Protein AF-A0A959FHB9-F1 (afdb_monomer_lite)

Sequence (160 aa):
ININGDRTRIFNNQVSNTVFGIWACDESGLASGNTTNSNFIGLILCKVPAAIPLPDGSIVSSENSATNWIAHHNTADGNFHVGLIVIDGANNNLLVMNEASRNADADVELAGDSERFGFLTPTSFENKVISSPGISIKDCGVDNDIVGGELVDTEVVPCY

Foldseek 3Di:
DADEDEAAEAEQEEAEDEQEGAEDFDEQYEHANYEAAHYQEGHEQFWDPQPDADPVRDTDGYPGTYENYEYAQYEFEHHAAERYEYWQQYANYEDEHYHYDNHNQFPYEQADWDCVVVRTRHGYEHYEYADEEPGEYEYPHYHYHYHHYHYDDCVVVPGD

Structure (mmCIF, N/CA/C/O backbone):
data_AF-A0A959FHB9-F1
#
_entry.id   AF-A0A959FHB9-F1
#
loop_
_atom_site.group_PDB
_atom_site.id
_atom_site.type_symbol
_atom_site.label_atom_id
_atom_site.label_alt_id
_atom_site.label_comp_id
_atom_site.label_asym_id
_atom_site.label_entity_id
_atom_site.label_seq_id
_atom_site.pdbx_PDB_ins_code
_atom_site.Cartn_x
_atom_site.Cartn_y
_atom_site.Cartn_z
_atom_site.occupancy
_atom_site.B_iso_or_equiv
_atom_site.auth_seq_id
_atom_site.auth_comp_id
_atom_site.auth_asym_id
_atom_site.auth_atom_id
_atom_site.pdbx_PDB_model_num
ATOM 1 N N . ILE A 1 1 ? 10.634 5.542 0.726 1.00 73.75 1 ILE A N 1
ATOM 2 C CA . ILE A 1 1 ? 11.627 4.468 0.467 1.00 73.75 1 ILE A CA 1
ATOM 3 C C . ILE A 1 1 ? 11.212 3.790 -0.828 1.00 73.75 1 ILE A C 1
ATOM 5 O O . ILE A 1 1 ? 10.101 3.287 -0.856 1.00 73.75 1 ILE A O 1
ATOM 9 N N . ASN A 1 2 ? 12.042 3.820 -1.875 1.00 68.56 2 ASN A N 1
ATOM 10 C CA . ASN A 1 2 ? 11.732 3.189 -3.167 1.00 68.56 2 ASN A CA 1
ATOM 11 C C . ASN A 1 2 ? 12.554 1.918 -3.321 1.00 68.56 2 ASN A C 1
ATOM 13 O O . ASN A 1 2 ? 13.759 1.943 -3.062 1.00 68.56 2 ASN A O 1
ATOM 17 N N . ILE A 1 3 ? 11.903 0.819 -3.690 1.00 74.25 3 ILE A N 1
ATOM 18 C CA . ILE A 1 3 ? 12.502 -0.511 -3.630 1.00 74.25 3 ILE A CA 1
ATOM 19 C C . ILE A 1 3 ? 12.165 -1.285 -4.892 1.00 74.25 3 ILE A C 1
ATOM 21 O O . ILE A 1 3 ? 11.002 -1.387 -5.267 1.00 74.25 3 ILE A O 1
ATOM 25 N N . ASN A 1 4 ? 13.192 -1.879 -5.489 1.00 72.50 4 ASN A N 1
ATOM 26 C CA . ASN A 1 4 ? 13.062 -2.888 -6.526 1.00 72.50 4 ASN A CA 1
ATOM 27 C C . ASN A 1 4 ? 13.928 -4.097 -6.149 1.00 72.50 4 ASN A C 1
ATOM 29 O O . ASN A 1 4 ? 15.124 -3.922 -5.901 1.00 72.50 4 ASN A O 1
ATOM 33 N N . GLY A 1 5 ? 13.333 -5.289 -6.101 1.00 71.69 5 GLY A N 1
ATOM 34 C CA . GLY A 1 5 ? 14.069 -6.537 -5.933 1.00 71.69 5 GLY A CA 1
ATOM 35 C C . GLY A 1 5 ? 13.276 -7.664 -5.270 1.00 71.69 5 GLY A C 1
ATOM 36 O O . GLY A 1 5 ? 12.557 -7.448 -4.289 1.00 71.69 5 GLY A O 1
ATOM 37 N N . ASP A 1 6 ? 13.515 -8.878 -5.762 1.00 81.56 6 ASP A N 1
ATOM 38 C CA . ASP A 1 6 ? 13.027 -10.152 -5.227 1.00 81.56 6 ASP A CA 1
ATOM 39 C C . ASP A 1 6 ? 13.421 -10.363 -3.747 1.00 81.56 6 ASP A C 1
ATOM 41 O O . ASP A 1 6 ? 14.578 -10.183 -3.348 1.00 81.56 6 ASP A O 1
ATOM 45 N N . ARG A 1 7 ? 12.446 -10.775 -2.921 1.00 88.25 7 ARG A N 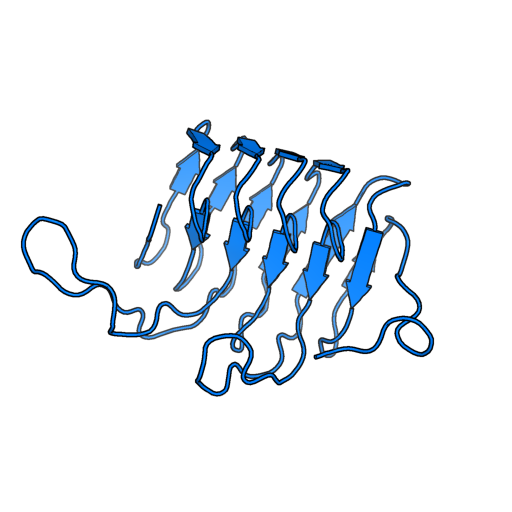1
ATOM 46 C CA . ARG A 1 7 ? 12.611 -11.110 -1.488 1.00 88.25 7 ARG A CA 1
ATOM 47 C C . ARG A 1 7 ? 13.135 -9.963 -0.620 1.00 88.25 7 ARG A C 1
ATOM 49 O O . ARG A 1 7 ? 13.803 -10.189 0.398 1.00 88.25 7 ARG A O 1
ATOM 56 N N . THR A 1 8 ? 12.796 -8.723 -0.969 1.00 90.44 8 THR A N 1
ATOM 57 C CA . THR A 1 8 ? 13.166 -7.557 -0.157 1.00 90.44 8 THR A CA 1
ATOM 58 C C . THR A 1 8 ? 12.445 -7.548 1.196 1.00 90.44 8 THR A C 1
ATOM 60 O O . THR A 1 8 ? 11.277 -7.914 1.304 1.00 90.44 8 THR A O 1
ATOM 63 N N . ARG A 1 9 ? 13.134 -7.104 2.256 1.00 92.81 9 ARG A N 1
ATOM 64 C CA . AR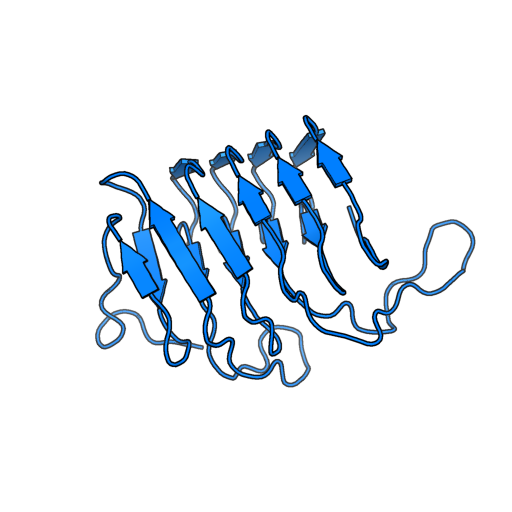G A 1 9 ? 12.564 -6.955 3.603 1.00 92.81 9 ARG A CA 1
ATOM 65 C C . ARG A 1 9 ? 12.715 -5.529 4.114 1.00 92.81 9 ARG A C 1
ATOM 67 O O . ARG A 1 9 ? 13.821 -4.999 4.145 1.00 92.81 9 ARG A O 1
ATOM 74 N N . ILE A 1 10 ? 11.610 -4.950 4.570 1.00 93.31 10 ILE A N 1
ATOM 75 C CA . ILE A 1 10 ? 11.511 -3.579 5.077 1.00 93.31 10 ILE A CA 1
ATOM 76 C C . ILE A 1 10 ? 10.888 -3.654 6.459 1.00 93.31 10 ILE A C 1
ATOM 78 O O . ILE A 1 10 ? 9.731 -4.059 6.591 1.00 93.31 10 ILE A O 1
ATOM 82 N N . PHE A 1 11 ? 11.637 -3.284 7.491 1.00 96.25 11 PHE A N 1
ATOM 83 C CA . PHE A 1 11 ? 11.162 -3.457 8.856 1.00 96.25 11 PHE A CA 1
ATOM 84 C C . PHE A 1 11 ? 11.465 -2.273 9.760 1.00 96.25 11 PHE A C 1
ATOM 86 O O . PHE A 1 11 ? 12.565 -1.727 9.717 1.00 96.25 11 PHE A O 1
ATOM 93 N N . ASN A 1 12 ? 10.495 -1.934 10.612 1.00 96.75 12 ASN A N 1
ATOM 94 C CA . ASN A 1 12 ? 10.638 -0.983 11.718 1.00 96.75 12 ASN A CA 1
ATOM 95 C C . ASN A 1 12 ? 11.156 0.406 11.304 1.00 96.75 12 ASN A C 1
ATOM 97 O O . ASN A 1 12 ? 11.942 1.023 12.024 1.00 96.75 12 ASN A O 1
ATOM 101 N N . ASN A 1 13 ? 10.724 0.900 10.140 1.00 96.88 13 ASN A N 1
ATOM 102 C CA . ASN A 1 13 ? 11.030 2.256 9.688 1.00 96.88 13 ASN A CA 1
ATOM 103 C C . ASN A 1 13 ? 9.925 3.232 10.091 1.00 96.88 13 ASN A C 1
ATOM 105 O O . ASN A 1 13 ? 8.752 2.869 10.109 1.00 96.88 13 ASN A O 1
ATOM 109 N N . GLN A 1 14 ? 10.295 4.491 10.319 1.00 97.69 14 GLN A N 1
ATOM 110 C CA . GLN A 1 14 ? 9.359 5.607 10.420 1.00 97.69 14 GLN A CA 1
ATOM 111 C C . GLN A 1 14 ? 9.562 6.537 9.222 1.00 97.69 14 GLN A C 1
ATOM 113 O O . GLN A 1 14 ? 10.657 7.067 9.032 1.00 97.69 14 GLN A O 1
ATOM 118 N N . VAL A 1 15 ? 8.522 6.731 8.409 1.00 96.94 15 VAL A N 1
ATOM 119 C CA . VAL A 1 15 ? 8.591 7.553 7.192 1.00 96.94 15 VAL A CA 1
ATOM 120 C C . VAL A 1 15 ? 7.483 8.599 7.186 1.00 96.94 15 VAL A C 1
ATOM 122 O O . VAL A 1 15 ? 6.303 8.272 7.309 1.00 96.94 15 VAL A O 1
ATOM 125 N N . SER A 1 16 ? 7.858 9.867 7.016 1.00 97.38 16 SER A N 1
ATOM 126 C CA . SER A 1 16 ? 6.912 10.982 7.028 1.00 97.38 16 SER A CA 1
ATOM 127 C C . SER A 1 16 ? 7.311 12.122 6.105 1.00 97.38 16 SER A C 1
ATOM 129 O O . SER A 1 16 ? 8.483 12.251 5.750 1.00 97.38 16 SER A O 1
ATOM 131 N N . ASN A 1 17 ? 6.340 12.982 5.777 1.00 94.94 17 ASN A N 1
ATOM 132 C CA . ASN A 1 17 ? 6.531 14.209 4.999 1.00 94.94 17 ASN A CA 1
ATOM 133 C C . ASN A 1 17 ? 7.117 13.960 3.600 1.00 94.94 17 ASN A C 1
ATOM 135 O O . ASN A 1 17 ? 7.959 14.716 3.114 1.00 94.94 17 ASN A O 1
ATOM 139 N N . THR A 1 18 ? 6.669 12.887 2.950 1.00 92.50 18 THR A N 1
ATOM 140 C CA . THR A 1 18 ? 7.052 12.540 1.576 1.00 92.50 18 THR A CA 1
ATOM 141 C C . THR A 1 18 ? 5.825 12.369 0.686 1.00 92.50 18 THR A C 1
ATOM 143 O O . THR A 1 18 ? 4.699 12.272 1.169 1.00 92.50 18 THR A O 1
ATOM 146 N N . VAL A 1 19 ? 6.024 12.315 -0.633 1.00 90.75 19 VAL A N 1
ATOM 147 C CA . VAL A 1 19 ? 4.932 11.952 -1.549 1.00 90.75 19 VAL A CA 1
ATOM 148 C C . VAL A 1 19 ? 4.548 10.481 -1.335 1.00 90.75 19 VAL A C 1
ATOM 150 O O . VAL A 1 19 ? 3.392 10.175 -1.069 1.00 90.75 19 VAL A O 1
ATOM 153 N N . PHE A 1 20 ? 5.523 9.573 -1.344 1.00 91.56 20 PHE A N 1
ATOM 154 C CA . PHE A 1 20 ? 5.295 8.142 -1.135 1.00 91.56 20 PHE A CA 1
ATOM 155 C C . PHE A 1 20 ? 6.160 7.648 0.026 1.00 91.56 20 PHE A C 1
ATOM 157 O O . PHE A 1 20 ? 7.393 7.673 -0.066 1.00 91.56 20 PHE A O 1
ATOM 164 N N . GLY A 1 21 ? 5.527 7.194 1.112 1.00 93.88 21 GLY A N 1
ATOM 165 C CA . GLY A 1 21 ? 6.233 6.742 2.310 1.00 93.88 21 GLY A CA 1
ATOM 166 C C . GLY A 1 21 ? 7.086 5.502 2.034 1.00 93.88 21 GLY A C 1
ATOM 167 O O . GLY A 1 21 ? 8.319 5.553 2.069 1.00 93.88 21 GLY A O 1
ATOM 168 N N . ILE A 1 22 ? 6.456 4.378 1.706 1.00 94.75 22 ILE A N 1
ATOM 169 C CA . ILE A 1 22 ? 7.134 3.134 1.319 1.00 94.75 22 ILE A CA 1
ATOM 170 C C . ILE A 1 22 ? 6.566 2.663 -0.009 1.00 94.75 22 ILE A C 1
ATOM 172 O O . ILE A 1 22 ? 5.393 2.331 -0.070 1.00 94.75 22 ILE A O 1
ATOM 176 N N . TRP A 1 23 ? 7.403 2.596 -1.040 1.00 92.44 23 TRP A N 1
ATOM 177 C CA . TRP A 1 23 ? 7.055 2.071 -2.352 1.00 92.44 23 TRP A CA 1
ATOM 178 C C . TRP A 1 23 ? 7.754 0.737 -2.579 1.00 92.44 23 TRP A C 1
ATOM 180 O O . TRP A 1 23 ? 8.959 0.681 -2.842 1.00 92.44 23 TRP A O 1
ATOM 190 N N . ALA A 1 24 ? 6.977 -0.331 -2.426 1.00 92.44 24 ALA A N 1
ATOM 191 C CA . ALA A 1 24 ? 7.392 -1.710 -2.609 1.00 92.44 24 ALA A CA 1
ATOM 192 C C . ALA A 1 24 ? 6.898 -2.239 -3.961 1.00 92.44 24 ALA A C 1
ATOM 194 O O . ALA A 1 24 ? 5.763 -1.986 -4.366 1.00 92.44 24 ALA A O 1
ATOM 195 N N . CYS A 1 25 ? 7.782 -2.959 -4.647 1.00 90.69 25 CYS A N 1
ATOM 196 C CA . CYS A 1 25 ? 7.584 -3.461 -6.005 1.00 90.69 25 CYS A CA 1
ATOM 197 C C . CYS A 1 25 ? 8.208 -4.840 -6.143 1.00 90.69 25 CYS A C 1
ATOM 199 O O . CYS A 1 25 ? 8.873 -5.311 -5.218 1.00 90.69 25 CYS A O 1
ATOM 201 N N . ASP A 1 26 ? 8.072 -5.427 -7.331 1.00 89.81 26 ASP A N 1
ATOM 202 C CA . ASP A 1 26 ? 8.631 -6.740 -7.646 1.00 89.81 26 ASP A CA 1
ATOM 203 C C . ASP A 1 26 ? 8.061 -7.829 -6.719 1.00 89.81 26 ASP A C 1
ATOM 205 O O . ASP A 1 26 ? 6.978 -7.659 -6.153 1.00 89.81 26 ASP A O 1
ATOM 209 N N . GLU A 1 27 ? 8.728 -8.967 -6.569 1.00 92.56 27 GLU A N 1
ATOM 210 C CA . GLU A 1 27 ? 8.103 -10.152 -5.981 1.00 92.56 27 GLU A CA 1
ATOM 211 C C . GLU A 1 27 ? 8.578 -10.558 -4.574 1.00 92.56 27 GLU A C 1
ATOM 213 O O . GLU A 1 27 ? 9.715 -10.334 -4.151 1.00 92.56 27 GLU A O 1
ATOM 218 N N . SER A 1 28 ? 7.679 -11.234 -3.850 1.00 93.81 28 SER A N 1
ATOM 219 C CA . SER A 1 28 ? 7.968 -12.021 -2.639 1.00 93.81 28 SER A CA 1
ATOM 220 C C . SER A 1 28 ? 8.581 -11.238 -1.468 1.00 93.81 28 SER A C 1
ATOM 222 O O . SER A 1 28 ? 9.327 -11.795 -0.653 1.00 93.81 28 SER A O 1
ATOM 224 N N . GLY A 1 29 ? 8.293 -9.939 -1.374 1.00 95.25 29 GLY A N 1
ATOM 225 C CA . GLY A 1 29 ? 8.813 -9.077 -0.318 1.00 95.25 29 GLY A CA 1
ATOM 226 C C . GLY A 1 29 ? 8.004 -9.096 0.984 1.00 95.25 29 GLY A C 1
ATOM 227 O O . GLY A 1 29 ? 6.881 -9.594 1.066 1.00 95.25 29 GLY A O 1
ATOM 228 N N . LEU A 1 30 ? 8.588 -8.516 2.032 1.00 97.31 30 LEU A N 1
ATOM 229 C CA . LEU A 1 30 ? 7.963 -8.332 3.343 1.00 97.31 30 LEU A CA 1
ATOM 230 C C . LEU A 1 30 ? 8.129 -6.883 3.807 1.00 97.31 30 LEU A C 1
ATOM 232 O O . LEU A 1 30 ? 9.251 -6.427 4.035 1.00 97.31 30 LEU A O 1
ATOM 236 N N . ALA A 1 31 ? 7.015 -6.192 4.030 1.00 97.62 31 ALA A N 1
ATOM 237 C CA . ALA A 1 31 ? 6.966 -4.903 4.709 1.00 97.62 31 ALA A CA 1
ATOM 238 C C . ALA A 1 31 ? 6.311 -5.087 6.082 1.00 97.62 31 ALA A C 1
ATOM 240 O O . ALA A 1 31 ? 5.124 -5.399 6.168 1.00 97.62 31 ALA A O 1
ATOM 241 N N . SER A 1 32 ? 7.082 -4.929 7.160 1.00 98.31 32 SER A N 1
ATOM 242 C CA . SER A 1 32 ? 6.617 -5.251 8.509 1.00 98.31 32 SER A CA 1
ATOM 243 C C . SER A 1 32 ? 6.962 -4.216 9.570 1.00 98.31 32 SER A C 1
ATOM 245 O O . SER A 1 32 ? 8.117 -3.827 9.695 1.00 98.31 32 SER A O 1
ATOM 247 N N . GLY A 1 33 ? 6.011 -3.852 10.432 1.00 97.94 33 GLY A N 1
ATOM 248 C CA . GLY A 1 33 ? 6.311 -3.000 11.591 1.00 97.94 33 GLY A CA 1
ATOM 249 C C . GLY A 1 33 ? 6.689 -1.561 11.233 1.00 97.94 33 GLY A C 1
ATOM 250 O O . GLY A 1 33 ? 7.302 -0.877 12.045 1.00 97.94 33 GLY A O 1
ATOM 251 N N . ASN A 1 34 ? 6.410 -1.104 10.009 1.00 98.44 34 ASN A N 1
ATOM 252 C CA . ASN A 1 34 ? 6.745 0.255 9.595 1.00 98.44 34 ASN A CA 1
ATOM 253 C C . ASN A 1 34 ? 5.624 1.226 9.969 1.00 98.44 34 ASN A C 1
ATOM 255 O O . ASN A 1 34 ? 4.447 0.883 9.900 1.00 98.44 34 ASN A O 1
ATOM 259 N N . THR A 1 35 ? 5.988 2.461 10.296 1.00 98.56 35 THR A N 1
ATOM 260 C CA . THR A 1 35 ? 5.055 3.566 10.514 1.00 98.56 35 THR A CA 1
ATOM 261 C C . THR A 1 35 ? 5.179 4.577 9.380 1.00 98.56 35 THR A C 1
ATOM 263 O O . THR A 1 35 ? 6.262 5.112 9.135 1.00 98.56 35 THR A O 1
ATOM 266 N N . THR A 1 36 ? 4.070 4.872 8.707 1.00 98.25 36 THR A N 1
ATOM 267 C CA . THR A 1 36 ? 3.987 5.890 7.654 1.00 98.25 36 THR A CA 1
ATOM 268 C C . THR A 1 36 ? 2.952 6.943 8.027 1.00 98.25 36 THR A C 1
ATOM 270 O O . THR A 1 36 ? 1.770 6.618 8.157 1.00 98.25 36 THR A O 1
ATOM 273 N N . ASN A 1 37 ? 3.368 8.199 8.187 1.00 98.12 37 ASN A N 1
ATOM 274 C CA . ASN A 1 37 ? 2.462 9.278 8.575 1.00 98.12 37 ASN A CA 1
ATOM 275 C C . ASN A 1 37 ? 2.725 10.585 7.829 1.00 98.12 37 ASN A C 1
ATOM 277 O O . ASN A 1 37 ? 3.870 10.900 7.518 1.00 98.12 37 ASN A O 1
ATOM 281 N N . SER A 1 38 ? 1.680 11.379 7.589 1.00 97.75 38 SER A N 1
ATOM 282 C CA . SER A 1 38 ? 1.805 12.682 6.911 1.00 97.75 38 SER A CA 1
ATOM 283 C C . SER A 1 38 ? 2.532 12.601 5.559 1.00 97.75 38 SER A C 1
ATOM 285 O O . SER A 1 38 ? 3.254 13.521 5.174 1.00 97.75 38 SER A O 1
ATOM 287 N N . ASN A 1 39 ? 2.392 11.477 4.852 1.00 97.38 39 ASN A N 1
ATOM 288 C CA . ASN A 1 39 ? 2.792 11.343 3.452 1.00 97.38 39 ASN A CA 1
ATOM 289 C C . ASN A 1 39 ? 1.584 11.618 2.553 1.00 97.38 39 ASN A C 1
ATOM 291 O O . ASN A 1 39 ? 0.463 11.682 3.053 1.00 97.38 39 ASN A O 1
ATOM 295 N N . PHE A 1 40 ? 1.768 11.758 1.238 1.00 95.56 40 PHE A N 1
ATOM 296 C CA . PHE A 1 40 ? 0.610 11.715 0.340 1.00 95.56 40 PHE A CA 1
ATOM 297 C C . PHE A 1 40 ? 0.005 10.304 0.352 1.00 95.56 40 PHE A C 1
ATOM 299 O O . PHE A 1 40 ? -1.136 10.150 0.771 1.00 95.56 40 PHE A O 1
ATOM 306 N N . ILE A 1 41 ? 0.804 9.274 0.059 1.00 96.75 41 ILE A N 1
ATOM 307 C CA . ILE A 1 41 ? 0.444 7.858 0.252 1.00 96.75 41 ILE A CA 1
ATOM 308 C C . ILE A 1 41 ? 1.403 7.218 1.262 1.00 96.75 41 ILE A C 1
ATOM 310 O O . ILE A 1 41 ? 2.618 7.432 1.187 1.00 96.75 41 ILE A O 1
ATOM 314 N N . GLY A 1 42 ? 0.869 6.436 2.204 1.00 97.69 42 GLY A N 1
ATOM 315 C CA . GLY A 1 42 ? 1.653 5.786 3.258 1.00 97.69 42 GLY A CA 1
ATOM 316 C C . GLY A 1 42 ? 2.534 4.646 2.737 1.00 97.69 42 GLY A C 1
ATOM 317 O O . GLY A 1 42 ? 3.747 4.812 2.583 1.00 97.69 42 GLY A O 1
ATOM 318 N N . LEU A 1 43 ? 1.930 3.493 2.453 1.00 97.88 43 LEU A N 1
ATOM 319 C CA . LEU A 1 43 ? 2.580 2.316 1.871 1.00 97.88 43 LEU A CA 1
ATOM 320 C C . LEU A 1 43 ? 1.914 1.965 0.541 1.00 97.88 43 LEU A C 1
ATOM 322 O O . LEU A 1 43 ? 0.697 1.847 0.467 1.00 97.88 43 LEU A O 1
ATOM 326 N N . ILE A 1 44 ? 2.712 1.771 -0.502 1.00 96.12 44 ILE A N 1
ATOM 327 C CA . ILE A 1 44 ? 2.254 1.425 -1.842 1.00 96.12 44 ILE A CA 1
ATOM 328 C C . ILE A 1 44 ? 2.905 0.122 -2.318 1.00 96.12 44 ILE A C 1
ATOM 330 O O . ILE A 1 44 ? 4.130 -0.002 -2.330 1.00 96.12 44 ILE A O 1
ATOM 334 N N . LEU A 1 45 ? 2.059 -0.837 -2.704 1.00 96.31 45 LEU A N 1
ATOM 335 C CA . LEU A 1 45 ? 2.402 -2.049 -3.446 1.00 96.31 45 LEU A CA 1
ATOM 336 C C . LEU A 1 45 ? 2.064 -1.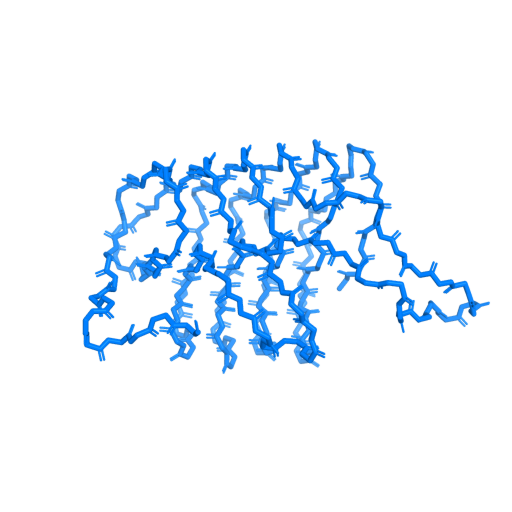800 -4.921 1.00 96.31 45 LEU A C 1
ATOM 338 O O . LEU A 1 45 ? 0.893 -1.712 -5.284 1.00 96.31 45 LEU A O 1
ATOM 342 N N . CYS A 1 46 ? 3.083 -1.603 -5.755 1.00 92.19 46 CYS A N 1
ATOM 343 C CA . CYS A 1 46 ? 2.928 -1.097 -7.122 1.00 92.19 46 CYS A CA 1
ATOM 344 C C . CYS A 1 46 ? 4.151 -1.466 -7.974 1.00 92.19 46 CYS A C 1
ATOM 346 O O . CYS A 1 46 ? 5.128 -2.010 -7.463 1.00 92.19 46 CYS A O 1
ATOM 348 N N . LYS A 1 47 ? 4.133 -1.169 -9.272 1.00 87.75 47 LYS A N 1
ATOM 349 C CA . LYS A 1 47 ? 5.342 -1.139 -10.098 1.00 87.75 47 LYS A CA 1
ATOM 350 C C . LYS A 1 47 ? 6.006 0.236 -9.960 1.00 87.75 47 LYS A C 1
ATOM 352 O O . LYS A 1 47 ? 5.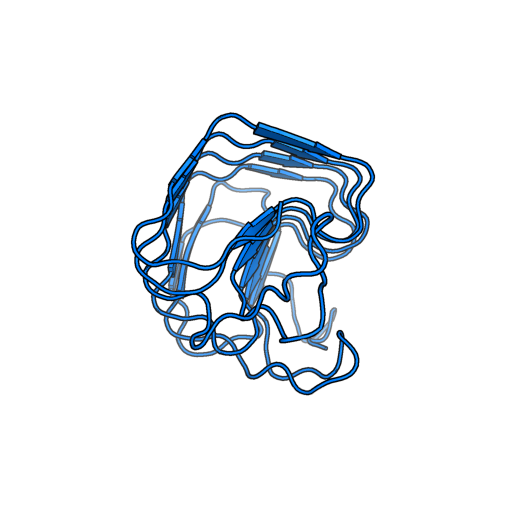336 1.260 -10.042 1.00 87.75 47 LYS A O 1
ATOM 357 N N . VAL A 1 48 ? 7.323 0.309 -9.750 1.00 72.88 48 VAL A N 1
ATOM 358 C CA . VAL A 1 48 ? 8.018 1.610 -9.846 1.00 72.88 48 VAL A CA 1
ATOM 359 C C . VAL A 1 48 ? 8.241 1.917 -11.327 1.00 72.88 48 VAL A C 1
ATOM 361 O O . VAL A 1 48 ? 8.967 1.165 -11.992 1.00 72.88 48 VAL A O 1
ATOM 364 N N . PRO A 1 49 ? 7.673 3.014 -11.865 1.00 66.56 49 PRO A N 1
ATOM 365 C CA . PRO A 1 49 ? 7.981 3.444 -13.220 1.00 66.56 49 PRO A CA 1
ATOM 366 C C . PRO A 1 49 ? 9.465 3.818 -13.322 1.00 66.56 49 PRO A C 1
ATOM 368 O O . PRO A 1 49 ? 10.051 4.339 -12.372 1.00 66.56 49 PRO A O 1
ATOM 371 N N . ALA A 1 50 ? 10.068 3.596 -14.493 1.00 62.12 50 ALA A N 1
ATOM 372 C CA . ALA A 1 50 ? 11.463 3.937 -14.795 1.00 62.12 50 ALA A CA 1
ATOM 373 C C . ALA A 1 50 ? 11.685 5.457 -14.912 1.00 62.12 50 ALA A C 1
ATOM 375 O O . ALA A 1 50 ? 12.025 5.976 -15.972 1.00 62.12 50 ALA A O 1
ATOM 376 N N . ALA A 1 51 ? 11.437 6.186 -13.829 1.00 61.31 51 ALA A N 1
ATOM 377 C CA . ALA A 1 51 ? 11.415 7.644 -13.815 1.00 61.31 51 ALA A CA 1
ATOM 378 C C . ALA A 1 51 ? 12.065 8.252 -12.567 1.00 61.31 51 ALA A C 1
ATOM 380 O O . ALA A 1 51 ? 12.265 9.464 -12.530 1.00 61.31 51 ALA A O 1
ATOM 381 N N . ILE A 1 52 ? 12.397 7.447 -11.551 1.00 64.19 52 ILE A N 1
ATOM 382 C CA . ILE A 1 52 ? 12.909 7.966 -10.280 1.00 64.19 52 ILE A CA 1
ATOM 383 C C . ILE A 1 52 ? 14.427 7.746 -10.203 1.00 64.19 52 ILE A C 1
ATOM 385 O O . ILE A 1 52 ? 14.863 6.617 -9.954 1.00 64.19 52 ILE A O 1
ATOM 389 N N . PRO A 1 53 ? 15.247 8.797 -10.407 1.00 67.31 53 PRO A N 1
ATOM 390 C CA . PRO A 1 53 ? 16.680 8.705 -10.187 1.00 67.31 53 PRO A CA 1
ATOM 391 C C . PRO A 1 53 ? 16.989 8.609 -8.686 1.00 67.31 53 PRO A C 1
ATOM 393 O O . PRO A 1 53 ? 16.437 9.346 -7.865 1.00 67.31 53 PRO A O 1
ATOM 396 N N . LEU A 1 54 ? 17.897 7.709 -8.329 1.00 70.06 54 LEU A N 1
ATOM 397 C CA . LEU A 1 54 ? 18.555 7.658 -7.032 1.00 70.06 54 LEU A CA 1
ATOM 398 C C . LEU A 1 54 ? 19.571 8.804 -6.897 1.00 70.06 54 LEU A C 1
ATOM 400 O O . LEU A 1 54 ? 19.974 9.402 -7.897 1.00 70.06 54 LEU A O 1
ATOM 404 N N . PRO A 1 55 ? 20.036 9.107 -5.668 1.00 69.50 55 PRO A N 1
ATOM 405 C CA . PRO A 1 55 ? 21.043 10.145 -5.440 1.00 69.50 55 PRO A CA 1
ATOM 406 C C . PRO A 1 55 ? 22.356 9.955 -6.217 1.00 69.50 55 PRO A C 1
ATOM 408 O O . PRO A 1 55 ? 23.068 10.928 -6.449 1.00 69.50 55 PRO A O 1
ATOM 411 N N . ASP A 1 56 ? 22.683 8.724 -6.616 1.00 78.12 56 ASP A N 1
ATOM 412 C CA . ASP A 1 56 ? 23.859 8.396 -7.431 1.00 78.12 56 ASP A CA 1
ATOM 413 C C . ASP A 1 56 ? 23.614 8.519 -8.949 1.00 78.12 56 ASP A C 1
ATOM 415 O O . ASP A 1 56 ? 24.518 8.273 -9.747 1.00 78.12 56 ASP A O 1
ATOM 419 N N . GLY A 1 57 ? 22.405 8.919 -9.354 1.00 74.00 57 GLY A N 1
ATOM 420 C CA . GLY A 1 57 ? 21.990 9.064 -10.747 1.00 74.00 57 GLY A CA 1
ATOM 421 C C . GLY A 1 57 ? 21.517 7.770 -11.411 1.00 74.00 57 GLY A C 1
ATOM 422 O O . GLY A 1 57 ? 21.099 7.818 -12.568 1.00 74.00 57 GLY A O 1
ATOM 423 N N . SER A 1 58 ? 21.549 6.626 -10.719 1.00 77.88 58 SER A N 1
ATOM 424 C CA . SER A 1 58 ? 20.945 5.393 -11.230 1.00 77.88 58 SER A CA 1
ATOM 425 C C . SER A 1 58 ? 19.417 5.498 -11.230 1.00 77.88 58 SER A C 1
ATOM 427 O O . SER A 1 58 ? 18.834 6.182 -10.396 1.00 77.88 58 SER A O 1
ATOM 429 N N . ILE A 1 59 ? 18.743 4.859 -12.184 1.00 71.12 59 ILE A N 1
ATOM 430 C CA . ILE A 1 59 ? 17.276 4.881 -12.271 1.00 71.12 59 ILE A CA 1
ATOM 431 C C . ILE A 1 59 ? 16.739 3.632 -11.578 1.00 71.12 59 ILE A C 1
ATOM 433 O O . ILE A 1 59 ? 17.133 2.522 -11.934 1.00 71.12 59 ILE A O 1
ATOM 437 N N . VAL A 1 60 ? 15.819 3.802 -10.624 1.00 67.94 60 VAL A N 1
ATOM 438 C CA . VAL A 1 60 ? 15.020 2.673 -10.128 1.00 67.94 60 VAL A CA 1
ATOM 439 C C . VAL A 1 60 ? 13.835 2.477 -11.055 1.00 67.94 60 VAL A C 1
ATOM 441 O O . VAL A 1 60 ? 13.075 3.404 -11.327 1.00 67.94 60 VAL A O 1
ATOM 444 N N . SER A 1 61 ? 13.674 1.246 -11.508 1.00 72.81 61 SER A N 1
ATOM 445 C CA . SER A 1 61 ? 12.488 0.731 -12.182 1.00 72.81 61 SER A CA 1
ATOM 446 C C . SER A 1 61 ? 12.283 -0.690 -11.703 1.00 72.81 61 SER A C 1
ATOM 448 O O . SER A 1 61 ? 13.287 -1.367 -11.493 1.00 72.81 61 SER A O 1
ATOM 450 N N . SER A 1 62 ? 11.050 -1.169 -11.595 1.00 72.38 62 SER A N 1
ATOM 451 C CA . SER A 1 62 ? 10.798 -2.605 -11.447 1.00 72.38 62 SER A CA 1
ATOM 452 C C . SER A 1 62 ? 10.309 -3.204 -12.763 1.00 72.38 62 SER A C 1
ATOM 454 O O . SER A 1 62 ? 9.579 -2.563 -13.524 1.00 72.38 62 SER A O 1
ATOM 456 N N . GLU A 1 63 ? 10.725 -4.438 -13.054 1.00 70.94 63 GLU A N 1
ATOM 457 C CA . GLU A 1 63 ? 10.181 -5.191 -14.193 1.00 70.94 63 GLU A CA 1
ATOM 458 C C . GLU A 1 63 ? 8.707 -5.529 -13.936 1.00 70.94 63 GLU A C 1
ATOM 460 O O . GLU A 1 63 ? 7.855 -5.337 -14.812 1.00 70.94 63 GLU A O 1
ATOM 465 N N . ASN A 1 64 ? 8.409 -5.906 -12.688 1.00 81.44 64 ASN A N 1
ATOM 466 C CA . ASN A 1 64 ? 7.112 -6.395 -12.245 1.00 81.44 64 ASN A CA 1
ATOM 467 C C . ASN A 1 64 ? 6.443 -5.461 -11.229 1.00 81.44 64 ASN A C 1
ATOM 469 O O . ASN A 1 64 ? 7.097 -4.709 -10.492 1.00 81.44 64 ASN A O 1
ATOM 473 N N . SER A 1 65 ? 5.119 -5.542 -11.181 1.00 90.06 65 SER A N 1
ATOM 474 C CA . SER A 1 65 ? 4.300 -4.991 -10.103 1.00 90.06 65 SER A CA 1
ATOM 475 C C . SER A 1 65 ? 4.491 -5.796 -8.821 1.00 90.06 65 SER A C 1
ATOM 477 O O . SER A 1 65 ? 4.899 -6.959 -8.867 1.00 90.06 65 SER A O 1
ATOM 479 N N . ALA A 1 66 ? 4.177 -5.191 -7.676 1.00 94.75 66 ALA A N 1
ATOM 480 C CA . ALA A 1 66 ? 4.234 -5.878 -6.392 1.00 94.75 66 ALA A CA 1
ATOM 481 C C . ALA A 1 66 ? 3.384 -7.161 -6.404 1.00 94.75 66 ALA A C 1
ATOM 483 O O . ALA A 1 66 ? 2.158 -7.100 -6.519 1.00 94.75 66 ALA A O 1
ATOM 484 N N . THR A 1 67 ? 4.049 -8.310 -6.298 1.00 96.25 67 THR A N 1
ATOM 485 C CA . THR A 1 67 ? 3.403 -9.628 -6.329 1.00 96.25 67 THR A CA 1
ATOM 486 C C . THR A 1 67 ? 3.877 -10.486 -5.163 1.00 96.25 67 THR A C 1
ATOM 488 O O . THR A 1 67 ? 5.063 -10.477 -4.832 1.00 96.25 67 THR A O 1
ATOM 491 N N . ASN A 1 68 ? 2.985 -11.250 -4.529 1.00 97.19 68 ASN A N 1
ATOM 492 C CA . ASN A 1 68 ? 3.319 -12.102 -3.375 1.00 97.19 68 ASN A CA 1
ATOM 493 C C . ASN A 1 68 ? 3.949 -11.341 -2.189 1.00 97.19 68 ASN A C 1
ATOM 495 O O . ASN A 1 68 ? 4.703 -11.922 -1.403 1.00 97.19 68 ASN A O 1
ATOM 499 N N . TRP A 1 69 ? 3.675 -10.041 -2.047 1.00 97.94 69 TRP A N 1
ATOM 500 C CA . TRP A 1 69 ? 4.136 -9.275 -0.894 1.00 97.94 69 TRP A CA 1
ATOM 501 C C . TRP A 1 69 ? 3.298 -9.566 0.340 1.00 97.94 69 TRP A C 1
ATOM 503 O O . TRP A 1 69 ? 2.080 -9.726 0.276 1.00 97.94 69 TRP A O 1
ATOM 513 N N . ILE A 1 70 ? 3.957 -9.536 1.494 1.00 98.44 70 ILE A N 1
ATOM 514 C CA . ILE A 1 70 ? 3.293 -9.516 2.793 1.00 98.44 70 ILE A CA 1
ATOM 515 C C . ILE A 1 70 ? 3.495 -8.130 3.408 1.00 98.44 70 ILE A C 1
ATOM 517 O O . ILE A 1 70 ? 4.618 -7.745 3.737 1.00 98.44 70 ILE A O 1
ATOM 521 N N . ALA A 1 71 ? 2.407 -7.386 3.590 1.00 98.31 71 ALA A N 1
ATOM 522 C CA . ALA A 1 71 ? 2.373 -6.163 4.383 1.00 98.31 71 ALA A CA 1
ATOM 523 C C . ALA A 1 71 ? 1.702 -6.474 5.726 1.00 98.31 71 ALA A C 1
ATOM 525 O O . ALA A 1 71 ? 0.506 -6.765 5.781 1.00 98.31 71 ALA A O 1
ATOM 526 N N . HIS A 1 72 ? 2.479 -6.450 6.806 1.00 97.81 72 HIS A N 1
ATOM 527 C CA . HIS A 1 72 ? 2.077 -7.003 8.098 1.00 97.81 72 HIS A CA 1
ATOM 528 C C . HIS A 1 72 ? 2.437 -6.084 9.275 1.00 97.81 72 HIS A C 1
ATOM 530 O O . HIS A 1 72 ? 3.581 -5.650 9.383 1.00 97.81 72 HIS A O 1
ATOM 536 N N . HIS A 1 73 ? 1.502 -5.818 10.194 1.00 98.06 73 HIS A N 1
ATOM 537 C CA . HIS A 1 73 ? 1.740 -4.951 11.366 1.00 98.06 73 HIS A CA 1
ATOM 538 C C . HIS A 1 73 ? 2.354 -3.581 11.026 1.00 98.06 73 HIS A C 1
ATOM 540 O O . HIS A 1 73 ? 3.169 -3.060 11.783 1.00 98.06 73 HIS A O 1
ATOM 546 N N . ASN A 1 74 ? 2.022 -2.997 9.875 1.00 98.62 74 ASN A N 1
ATOM 547 C CA . ASN A 1 74 ? 2.384 -1.610 9.589 1.00 98.62 74 ASN A CA 1
ATOM 548 C C . ASN A 1 74 ? 1.310 -0.669 10.141 1.00 98.62 74 ASN A C 1
ATOM 550 O O . ASN A 1 74 ? 0.141 -1.042 10.226 1.00 98.62 74 ASN A O 1
ATOM 554 N N . THR A 1 75 ? 1.707 0.558 10.462 1.00 98.56 75 THR A N 1
ATOM 555 C CA . THR A 1 75 ? 0.809 1.633 10.893 1.00 98.56 75 THR A CA 1
ATOM 556 C C . THR A 1 75 ? 0.815 2.748 9.852 1.00 98.56 75 THR A C 1
ATOM 558 O O . THR A 1 75 ? 1.859 3.365 9.630 1.00 98.56 75 THR A O 1
ATOM 561 N N . ALA A 1 76 ? -0.330 3.045 9.237 1.00 98.38 76 ALA A N 1
ATOM 562 C CA . ALA A 1 76 ? -0.486 4.158 8.301 1.00 98.38 76 ALA A CA 1
ATOM 563 C C . ALA A 1 76 ? -1.478 5.201 8.833 1.00 98.38 76 ALA A C 1
ATOM 565 O O . ALA A 1 76 ? -2.687 4.984 8.833 1.00 98.38 76 ALA A O 1
ATOM 566 N N . ASP A 1 77 ? -0.975 6.348 9.287 1.00 98.12 77 ASP A N 1
ATOM 567 C CA . ASP A 1 77 ? -1.781 7.318 10.029 1.00 98.12 77 ASP A CA 1
ATOM 568 C C . ASP A 1 77 ? -1.660 8.741 9.481 1.00 98.12 77 ASP A C 1
ATOM 570 O O . ASP A 1 77 ? -0.559 9.270 9.324 1.00 98.12 77 ASP A O 1
ATOM 574 N N . GLY A 1 78 ? -2.793 9.394 9.221 1.00 97.69 78 GLY A N 1
ATOM 575 C CA . GLY A 1 78 ? -2.791 10.810 8.850 1.00 97.69 78 GLY A CA 1
ATOM 576 C C . GLY A 1 78 ? -2.083 11.110 7.525 1.00 97.69 78 GLY A C 1
ATOM 577 O O . GLY A 1 78 ? -1.413 12.141 7.426 1.00 97.69 78 GLY A O 1
ATOM 578 N N . ASN A 1 79 ? -2.152 10.209 6.538 1.00 98.31 79 ASN A N 1
ATOM 579 C CA . ASN A 1 79 ? -1.659 10.479 5.185 1.00 98.31 79 ASN A CA 1
ATOM 580 C C . ASN A 1 79 ? -2.708 11.271 4.383 1.00 98.31 79 ASN A C 1
ATOM 582 O O . ASN A 1 79 ? -3.913 11.137 4.596 1.00 98.31 79 ASN A O 1
ATOM 586 N N . PHE A 1 80 ? -2.253 12.119 3.462 1.00 97.38 80 PHE A N 1
ATOM 587 C CA . PHE A 1 80 ? -3.093 13.075 2.731 1.00 97.38 80 PHE A CA 1
ATOM 588 C C . PHE A 1 80 ? -3.921 12.451 1.598 1.00 97.38 80 PHE A C 1
ATOM 590 O O . PHE A 1 80 ? -4.645 13.170 0.912 1.00 97.38 80 PHE A O 1
ATOM 597 N N . HIS A 1 81 ? -3.813 11.138 1.394 1.00 95.44 81 HIS A N 1
ATOM 598 C CA . HIS A 1 81 ? -4.608 10.359 0.450 1.00 95.44 81 HIS A CA 1
ATOM 599 C C . HIS A 1 81 ? -4.956 8.997 1.069 1.00 95.44 81 HIS A C 1
ATOM 601 O O . HIS A 1 81 ? -5.837 8.943 1.925 1.00 95.44 81 HIS A O 1
ATOM 607 N N . VAL A 1 82 ? -4.245 7.927 0.712 1.00 97.25 82 VAL A N 1
ATOM 608 C CA . VAL A 1 82 ? -4.493 6.566 1.210 1.00 97.25 82 VAL A CA 1
ATOM 609 C C . VAL A 1 82 ? -3.385 6.092 2.150 1.00 97.25 82 VAL A C 1
ATOM 611 O O . VAL A 1 82 ? -2.202 6.400 1.966 1.00 97.25 82 VAL A O 1
ATOM 614 N N . GLY A 1 83 ? -3.774 5.328 3.175 1.00 98.31 83 GLY A N 1
ATOM 615 C CA . GLY A 1 83 ? -2.845 4.703 4.115 1.00 98.31 83 GLY A CA 1
ATOM 616 C C . GLY A 1 83 ? -2.004 3.606 3.458 1.00 98.31 83 GLY A C 1
ATOM 617 O O . GLY A 1 83 ? -0.782 3.732 3.368 1.00 98.31 83 GLY A O 1
ATOM 618 N N . LEU A 1 84 ? -2.655 2.543 2.984 1.00 98.56 84 LEU A N 1
ATOM 619 C CA . LEU A 1 84 ? -2.046 1.437 2.244 1.00 98.56 84 LEU A CA 1
ATOM 620 C C . LEU A 1 84 ? -2.747 1.261 0.895 1.00 98.56 84 LEU A C 1
ATOM 622 O O . LEU A 1 84 ? -3.962 1.112 0.860 1.00 98.56 84 LEU A O 1
ATOM 626 N N . ILE A 1 85 ? -2.006 1.227 -0.209 1.00 97.94 85 ILE A N 1
ATOM 627 C CA . ILE A 1 85 ? -2.581 1.042 -1.548 1.00 97.94 85 ILE A CA 1
ATOM 628 C C . ILE A 1 85 ? -1.931 -0.127 -2.287 1.00 97.94 85 ILE A C 1
ATOM 630 O O . ILE A 1 85 ? -0.708 -0.288 -2.268 1.00 97.94 85 ILE A O 1
ATOM 634 N N . VAL A 1 86 ? -2.758 -0.922 -2.962 1.00 98.25 86 VAL A N 1
ATOM 635 C CA . VAL A 1 86 ? -2.351 -1.962 -3.913 1.00 98.25 86 VAL A CA 1
ATOM 636 C C . VAL A 1 86 ? -2.830 -1.541 -5.296 1.00 98.25 86 VAL A C 1
ATOM 638 O O . VAL A 1 86 ? -4.019 -1.308 -5.482 1.00 98.25 86 VAL A O 1
ATOM 641 N N . ILE A 1 87 ? -1.919 -1.365 -6.251 1.00 96.62 87 ILE A N 1
ATOM 642 C CA . ILE A 1 87 ? -2.218 -0.722 -7.541 1.00 96.62 87 ILE A CA 1
ATOM 643 C C . ILE A 1 87 ? -1.265 -1.200 -8.641 1.00 96.62 87 ILE A C 1
ATOM 645 O O . ILE A 1 87 ? -0.270 -1.871 -8.373 1.00 96.62 87 ILE A O 1
ATOM 649 N N . ASP A 1 88 ? -1.559 -0.822 -9.885 1.00 95.06 88 ASP A N 1
ATOM 650 C CA . ASP A 1 88 ? -0.679 -0.982 -11.042 1.00 95.06 88 ASP A CA 1
ATOM 651 C C . ASP A 1 88 ? -0.430 -2.457 -11.366 1.00 95.06 88 ASP A C 1
ATOM 653 O O . ASP A 1 88 ? 0.703 -2.902 -11.505 1.00 95.06 88 ASP A O 1
ATOM 657 N N . GLY A 1 89 ? -1.502 -3.253 -11.398 1.00 95.75 89 GLY A N 1
ATOM 658 C CA . GLY A 1 89 ? -1.450 -4.699 -11.628 1.00 95.75 89 GLY A CA 1
ATOM 659 C C . GLY A 1 89 ? -0.879 -5.518 -10.465 1.00 95.75 89 GLY A C 1
ATOM 660 O O . GLY A 1 89 ? -0.641 -6.715 -10.631 1.00 95.75 89 GLY A O 1
ATOM 661 N N . ALA A 1 90 ? -0.632 -4.906 -9.301 1.00 97.50 90 ALA A N 1
ATOM 662 C CA . ALA A 1 90 ? -0.191 -5.625 -8.111 1.00 97.50 90 ALA A CA 1
ATOM 663 C C . ALA A 1 90 ? -1.237 -6.666 -7.674 1.00 97.50 90 ALA A C 1
ATOM 665 O O . ALA A 1 90 ? -2.436 -6.376 -7.593 1.00 97.50 90 ALA A O 1
ATOM 666 N N . ASN A 1 91 ? -0.776 -7.889 -7.412 1.00 98.44 91 ASN A N 1
ATOM 667 C CA . ASN A 1 91 ? -1.650 -9.039 -7.193 1.00 98.44 91 ASN A CA 1
ATOM 668 C C . ASN A 1 91 ? -1.065 -10.071 -6.226 1.00 98.44 91 ASN A C 1
ATOM 670 O O . ASN A 1 91 ? 0.128 -10.046 -5.920 1.00 98.44 91 ASN A O 1
ATOM 674 N N . ASN A 1 92 ? -1.906 -10.990 -5.743 1.00 98.44 92 ASN A N 1
ATOM 675 C CA . ASN A 1 92 ? -1.497 -12.071 -4.840 1.00 98.44 92 ASN A CA 1
ATOM 676 C C . ASN A 1 92 ? -0.793 -11.571 -3.559 1.00 98.44 92 ASN A C 1
ATOM 678 O O . ASN A 1 92 ? 0.017 -12.275 -2.956 1.00 98.44 92 ASN A O 1
ATOM 682 N N . ASN A 1 93 ? -1.077 -10.338 -3.130 1.00 98.69 93 ASN A N 1
ATOM 683 C CA . ASN A 1 93 ? -0.480 -9.750 -1.934 1.00 98.69 93 ASN A CA 1
ATOM 684 C C . ASN A 1 93 ? -1.351 -10.011 -0.701 1.00 98.69 93 ASN A C 1
ATOM 686 O O . ASN A 1 93 ? -2.578 -10.058 -0.784 1.00 98.69 93 ASN A O 1
ATOM 690 N N . LEU A 1 94 ? -0.714 -10.125 0.464 1.00 98.75 94 LEU A N 1
ATOM 691 C CA . LEU A 1 94 ? -1.380 -10.255 1.756 1.00 98.75 94 LEU A CA 1
ATOM 692 C C . LEU A 1 94 ? -1.156 -9.000 2.601 1.00 98.75 94 LEU A C 1
ATOM 694 O O . LEU A 1 94 ? -0.041 -8.730 3.051 1.00 98.75 94 LEU A O 1
ATOM 698 N N . LEU A 1 95 ? -2.235 -8.276 2.881 1.00 98.69 95 LEU A N 1
ATOM 699 C CA . LEU A 1 95 ? -2.271 -7.175 3.836 1.00 98.69 95 LEU A CA 1
ATOM 700 C C . LEU A 1 95 ? -2.953 -7.688 5.106 1.00 98.69 95 LEU A C 1
ATOM 702 O O . LEU A 1 95 ? -4.148 -7.961 5.104 1.00 98.69 95 LEU A O 1
ATOM 706 N N . VAL A 1 96 ? -2.208 -7.852 6.198 1.00 98.50 96 VAL A N 1
ATOM 707 C CA . VAL A 1 96 ? -2.727 -8.491 7.419 1.00 98.50 96 VAL A CA 1
ATOM 708 C C . VAL A 1 96 ? -2.277 -7.770 8.678 1.00 98.50 96 VAL A C 1
ATOM 710 O O . VAL A 1 96 ? -1.104 -7.438 8.825 1.00 98.50 96 VAL A O 1
ATOM 713 N N . MET A 1 97 ? -3.203 -7.561 9.618 1.00 97.00 97 MET A N 1
ATOM 714 C CA . MET A 1 97 ? -2.905 -6.934 10.917 1.00 97.00 97 MET A CA 1
ATOM 715 C C . MET A 1 97 ? -2.232 -5.557 10.779 1.00 97.00 97 MET A C 1
ATOM 717 O O . MET A 1 97 ? -1.455 -5.164 11.641 1.00 97.00 97 MET A O 1
ATOM 721 N N . ASN A 1 98 ? -2.484 -4.833 9.686 1.00 98.38 98 ASN A N 1
ATOM 722 C CA . ASN A 1 98 ? -2.066 -3.439 9.578 1.00 98.38 98 ASN A CA 1
ATOM 723 C C . ASN A 1 98 ? -3.072 -2.562 10.326 1.00 98.38 98 ASN A C 1
ATOM 725 O O . ASN A 1 98 ? -4.266 -2.856 10.344 1.00 98.38 98 ASN A O 1
ATOM 729 N N . GLU A 1 99 ? -2.582 -1.482 10.914 1.00 98.25 99 GLU A N 1
ATOM 730 C CA . GLU A 1 99 ? -3.407 -0.432 11.492 1.00 98.25 99 GLU A CA 1
ATOM 731 C C . GLU A 1 99 ? -3.364 0.772 10.564 1.00 98.25 99 GLU A C 1
ATOM 733 O O . GLU A 1 99 ? -2.297 1.183 10.104 1.00 98.25 99 GLU A O 1
ATOM 738 N N . ALA A 1 100 ? -4.516 1.358 10.284 1.00 98.00 100 ALA A N 1
ATOM 739 C CA . ALA A 1 100 ? -4.569 2.576 9.509 1.00 98.00 100 ALA A CA 1
ATOM 740 C C . ALA A 1 100 ? -5.741 3.432 9.972 1.00 98.00 100 ALA A C 1
ATOM 742 O O . ALA A 1 100 ? -6.798 2.907 10.315 1.00 98.00 100 ALA A O 1
ATOM 743 N N . SER A 1 101 ? -5.499 4.737 10.092 1.00 97.88 101 SER A N 1
ATOM 744 C CA . SER A 1 101 ? -6.519 5.675 10.548 1.00 97.88 101 SER A CA 1
ATOM 745 C C . SER A 1 101 ? -6.250 7.089 10.054 1.00 97.88 101 SER A C 1
ATOM 747 O O . SER A 1 101 ? -5.101 7.479 9.828 1.00 97.88 101 SER A O 1
ATOM 749 N N . ARG A 1 102 ? -7.309 7.901 9.962 1.00 97.25 102 ARG A N 1
ATOM 750 C CA . ARG A 1 102 ? -7.229 9.337 9.628 1.00 97.25 102 ARG A CA 1
ATOM 751 C C . ARG A 1 102 ? -6.537 9.619 8.287 1.00 97.25 102 ARG A C 1
ATOM 753 O O . ARG A 1 102 ? -6.016 10.717 8.096 1.00 97.25 102 ARG A O 1
ATOM 760 N N . ASN A 1 103 ? -6.516 8.647 7.378 1.00 97.94 103 ASN A N 1
ATOM 761 C CA . ASN A 1 103 ? -6.110 8.869 5.995 1.00 97.94 103 ASN A CA 1
ATOM 762 C C . ASN A 1 103 ? -7.261 9.559 5.242 1.00 97.94 103 ASN A C 1
ATOM 764 O O . ASN A 1 103 ? -8.421 9.421 5.626 1.00 97.94 103 ASN A O 1
ATOM 768 N N . ALA A 1 104 ? -6.942 10.380 4.242 1.00 95.88 104 ALA A N 1
ATOM 769 C CA . ALA A 1 104 ? -7.908 11.319 3.671 1.00 95.88 104 ALA A CA 1
ATOM 770 C C . ALA A 1 104 ? -9.017 10.675 2.818 1.00 95.88 104 ALA A C 1
ATOM 772 O O . ALA A 1 104 ? -10.145 11.160 2.874 1.00 95.88 104 ALA A O 1
ATOM 773 N N . ASP A 1 105 ? -8.707 9.643 2.024 1.00 94.81 105 ASP A N 1
ATOM 774 C CA . ASP A 1 105 ? -9.684 8.958 1.152 1.00 94.81 105 ASP A CA 1
ATOM 775 C C . ASP A 1 105 ? -10.088 7.597 1.736 1.00 94.81 105 ASP A C 1
ATOM 777 O O . ASP A 1 105 ? -11.253 7.365 2.050 1.00 94.81 105 ASP A O 1
ATOM 781 N N . ALA A 1 106 ? -9.109 6.716 1.953 1.00 97.19 106 ALA A N 1
ATOM 782 C CA . ALA A 1 106 ? -9.312 5.420 2.591 1.00 97.19 106 ALA A CA 1
ATOM 783 C C . ALA A 1 106 ? -8.065 4.982 3.367 1.00 97.19 106 ALA A C 1
ATOM 785 O O . ALA A 1 106 ? -6.937 5.394 3.081 1.00 97.19 106 ALA A O 1
ATOM 786 N N . ASP A 1 107 ? -8.254 4.108 4.347 1.00 98.50 107 ASP A N 1
ATOM 787 C CA . ASP A 1 107 ? -7.149 3.508 5.087 1.00 98.50 107 ASP A CA 1
ATOM 788 C C . ASP A 1 107 ? -6.436 2.441 4.254 1.00 98.50 107 ASP A C 1
ATOM 790 O O . ASP A 1 107 ? -5.204 2.388 4.245 1.00 98.50 107 ASP A O 1
ATOM 794 N N . VAL A 1 108 ? -7.205 1.644 3.509 1.00 98.69 108 VAL A N 1
ATOM 795 C CA . VAL A 1 108 ? -6.715 0.692 2.510 1.00 98.69 108 VAL A CA 1
ATOM 796 C C . VAL A 1 108 ? -7.446 0.910 1.187 1.00 98.69 108 VAL A C 1
ATOM 798 O O . VAL A 1 108 ? -8.670 1.006 1.168 1.00 98.69 108 VAL A O 1
ATOM 801 N N . GLU A 1 109 ? -6.716 0.927 0.074 1.00 98.38 109 GLU A N 1
ATOM 802 C CA . GLU A 1 109 ? -7.292 0.899 -1.272 1.00 98.38 109 GLU A CA 1
ATOM 803 C C . GLU A 1 109 ? -6.727 -0.277 -2.080 1.00 98.38 109 GLU A C 1
ATOM 805 O O . GLU A 1 109 ? -5.511 -0.435 -2.212 1.00 98.38 109 GLU A O 1
ATOM 810 N N . LEU A 1 110 ? -7.622 -1.083 -2.649 1.00 98.56 110 LEU A N 1
ATOM 811 C CA . LEU A 1 110 ? -7.302 -2.040 -3.706 1.00 98.56 110 LEU A CA 1
ATOM 812 C C . LEU A 1 110 ? -7.738 -1.382 -5.010 1.00 98.56 110 LEU A C 1
ATOM 814 O O . LEU A 1 110 ? -8.926 -1.286 -5.292 1.00 98.56 110 LEU A O 1
ATOM 818 N N . ALA A 1 111 ? -6.797 -0.801 -5.741 1.00 97.50 111 ALA A N 1
ATOM 819 C CA . ALA A 1 111 ? -7.106 0.134 -6.812 1.00 97.50 111 ALA A CA 1
ATOM 820 C C . ALA A 1 111 ? -7.594 -0.573 -8.085 1.00 97.50 111 ALA A C 1
ATOM 822 O O . ALA A 1 111 ? -7.086 -1.639 -8.449 1.00 97.50 111 ALA A O 1
ATOM 823 N N . GLY A 1 112 ? -8.528 0.077 -8.780 1.00 96.75 112 GLY A N 1
ATOM 824 C CA . GLY A 1 112 ? -8.891 -0.216 -10.167 1.00 96.75 112 GLY A CA 1
ATOM 825 C C . GLY A 1 112 ? -7.971 0.485 -11.170 1.00 96.75 112 GLY A C 1
ATOM 826 O O . GLY A 1 112 ? -7.001 1.148 -10.784 1.00 96.75 112 GLY A O 1
ATOM 827 N N . ASP A 1 113 ? -8.292 0.348 -12.457 1.00 95.31 113 ASP A N 1
ATOM 828 C CA . ASP A 1 113 ? -7.635 1.075 -13.548 1.00 95.31 113 ASP A CA 1
ATOM 829 C C . ASP A 1 113 ? -7.680 2.578 -13.270 1.00 95.31 113 ASP A C 1
ATOM 831 O O . ASP A 1 113 ? -8.734 3.128 -12.974 1.00 95.31 113 ASP A O 1
ATOM 835 N N . SER A 1 114 ? -6.543 3.263 -13.376 1.00 93.12 114 SER A N 1
ATOM 836 C CA . SER A 1 114 ? -6.517 4.718 -13.210 1.00 93.12 114 SER A CA 1
ATOM 837 C C . SER A 1 114 ? -5.338 5.356 -13.933 1.00 93.12 114 SER A C 1
ATOM 839 O O . SER A 1 114 ? -4.347 4.692 -14.218 1.00 93.12 114 SER A O 1
ATOM 841 N N . GLU A 1 115 ? -5.407 6.666 -14.174 1.00 90.94 115 GLU A N 1
ATOM 842 C CA . GLU A 1 115 ? -4.266 7.470 -14.641 1.00 90.94 115 GLU A CA 1
ATOM 843 C C . GLU A 1 115 ? -3.720 8.396 -13.538 1.00 90.94 115 GLU A C 1
ATOM 845 O O . GLU A 1 115 ? -3.082 9.416 -13.809 1.00 90.94 115 GLU A O 1
ATOM 850 N N . ARG A 1 116 ? -3.968 8.062 -12.262 1.00 87.06 116 ARG A N 1
ATOM 851 C CA . ARG A 1 116 ? -3.732 8.965 -11.117 1.00 87.06 116 ARG A CA 1
ATOM 852 C C . ARG A 1 116 ? -2.266 9.366 -10.911 1.00 87.06 116 ARG A C 1
ATOM 854 O O . ARG A 1 116 ? -1.992 10.355 -10.235 1.00 87.06 116 ARG A O 1
ATOM 861 N N . PHE A 1 117 ? -1.326 8.619 -11.492 1.00 85.56 117 PHE A N 1
ATOM 862 C CA . PHE A 1 117 ? 0.108 8.932 -11.481 1.00 85.56 117 PHE A CA 1
ATOM 863 C C . PHE A 1 117 ? 0.618 9.538 -12.801 1.00 85.56 117 PHE A C 1
ATOM 865 O O . PHE A 1 117 ? 1.825 9.645 -13.005 1.00 85.56 117 PHE A O 1
ATOM 872 N N . GLY A 1 118 ? -0.283 9.972 -13.691 1.00 85.81 118 GLY A N 1
ATOM 873 C CA . GLY A 1 118 ? 0.055 10.542 -15.002 1.00 85.81 118 GLY A CA 1
ATOM 874 C C . GLY A 1 118 ? 0.355 9.497 -16.081 1.00 85.81 118 GLY A C 1
ATOM 875 O O . GLY A 1 118 ? 0.830 9.845 -17.160 1.00 85.81 118 GLY A O 1
ATOM 876 N N . PHE A 1 119 ? 0.098 8.224 -15.785 1.00 86.75 119 PHE A N 1
ATOM 877 C CA . PHE A 1 119 ? 0.165 7.082 -16.690 1.00 86.75 119 PHE A CA 1
A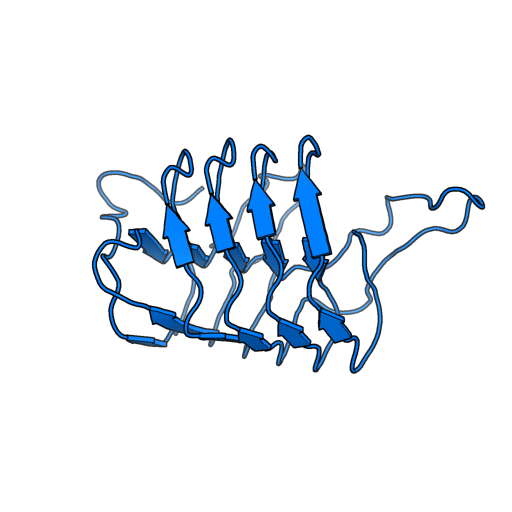TOM 878 C C . PHE A 1 119 ? -0.851 6.031 -16.235 1.00 86.75 119 PHE A C 1
ATOM 880 O O . PHE A 1 119 ? -1.253 6.040 -15.069 1.00 86.75 119 PHE A O 1
ATOM 887 N N . LEU A 1 120 ? -1.244 5.129 -17.139 1.00 90.25 120 LEU A N 1
ATOM 888 C CA . LEU A 1 120 ? -2.143 4.025 -16.812 1.00 90.25 120 LEU A CA 1
ATOM 889 C C . LEU A 1 120 ? -1.504 3.105 -15.767 1.00 90.25 120 LEU A C 1
ATOM 891 O O . LEU A 1 120 ? -0.492 2.464 -16.044 1.00 90.25 120 LEU A O 1
ATOM 895 N N . THR A 1 121 ? -2.148 3.002 -14.612 1.00 92.88 121 THR A N 1
ATOM 896 C CA . THR A 1 121 ? -1.921 1.970 -13.605 1.00 92.88 121 THR A CA 1
ATOM 897 C C . THR A 1 121 ? -3.061 0.955 -13.706 1.00 92.88 121 THR A C 1
ATOM 899 O O . THR A 1 121 ? -4.196 1.318 -13.377 1.00 92.88 121 THR A O 1
ATOM 902 N N . PRO A 1 122 ? -2.817 -0.284 -14.160 1.00 94.88 122 PRO A N 1
ATOM 903 C CA . PRO A 1 122 ? -3.863 -1.291 -14.254 1.00 94.88 122 PRO A CA 1
ATOM 904 C C . PRO A 1 122 ? -4.437 -1.689 -12.889 1.00 94.88 122 PRO A C 1
ATOM 906 O O . PRO A 1 122 ? -3.780 -1.572 -11.850 1.00 94.88 122 PRO A O 1
ATOM 909 N N . THR A 1 123 ? -5.652 -2.217 -12.933 1.00 97.25 123 THR A N 1
ATOM 910 C CA . THR A 1 123 ? -6.418 -2.784 -11.822 1.00 97.25 123 THR A CA 1
ATOM 911 C C . THR A 1 123 ? -5.592 -3.810 -11.042 1.00 97.25 123 THR A C 1
ATOM 913 O O . THR A 1 123 ? -4.937 -4.675 -11.624 1.00 97.25 123 THR A O 1
ATOM 916 N N . SER A 1 124 ? -5.626 -3.713 -9.714 1.00 98.31 124 SER A N 1
ATOM 917 C CA . SER A 1 124 ? -5.091 -4.722 -8.795 1.00 98.31 124 SER A CA 1
ATOM 918 C C . SER A 1 124 ? -6.062 -5.896 -8.645 1.00 98.31 124 SER A C 1
ATOM 920 O O . SER A 1 124 ? -7.279 -5.712 -8.716 1.00 98.31 124 SER A O 1
ATOM 922 N N . PHE A 1 125 ? -5.547 -7.109 -8.441 1.00 98.62 125 PHE A N 1
ATOM 923 C CA . PHE A 1 125 ? -6.394 -8.304 -8.396 1.00 98.62 125 PHE A CA 1
ATOM 924 C C . PHE A 1 125 ? -5.873 -9.401 -7.468 1.00 98.62 125 PHE A C 1
ATOM 926 O O . PHE A 1 125 ? -4.689 -9.425 -7.142 1.00 98.62 125 PHE A O 1
ATOM 933 N N . GLU A 1 126 ? -6.747 -10.318 -7.046 1.00 98.69 126 GLU A N 1
ATOM 934 C CA . GLU A 1 126 ? -6.388 -11.503 -6.243 1.00 98.69 126 GLU A CA 1
ATOM 935 C C . GLU A 1 126 ? -5.605 -11.171 -4.955 1.00 98.69 126 GLU A C 1
ATOM 937 O O . GLU A 1 126 ? -4.750 -11.936 -4.503 1.00 98.69 126 GLU A O 1
ATOM 942 N N . ASN A 1 127 ? -5.849 -10.009 -4.346 1.00 98.81 127 ASN A N 1
ATOM 943 C CA . ASN A 1 127 ? -5.203 -9.629 -3.092 1.00 98.81 127 ASN A CA 1
ATOM 944 C C . ASN A 1 127 ? -6.057 -10.050 -1.900 1.00 98.81 127 ASN A C 1
ATOM 946 O O . ASN A 1 127 ? -7.284 -10.093 -1.969 1.00 98.81 127 ASN A O 1
ATOM 950 N N . LYS A 1 128 ? -5.403 -10.311 -0.769 1.00 98.81 128 LYS A N 1
ATOM 951 C CA . LYS A 1 128 ? -6.072 -10.644 0.484 1.00 98.81 128 LYS A CA 1
ATOM 952 C C . LYS A 1 128 ? -5.845 -9.561 1.525 1.00 98.81 128 LYS A C 1
ATOM 954 O O . LYS A 1 128 ? -4.701 -9.237 1.844 1.00 98.81 128 LYS A O 1
ATOM 959 N N . VAL A 1 129 ? -6.929 -9.057 2.107 1.00 98.69 129 VAL A N 1
ATOM 960 C CA . VAL A 1 129 ? -6.902 -8.072 3.194 1.00 98.69 129 VAL A CA 1
ATOM 961 C C . VAL A 1 129 ? -7.567 -8.665 4.432 1.00 98.69 129 VAL A C 1
ATOM 963 O O . VAL A 1 129 ? -8.716 -9.089 4.386 1.00 98.69 129 VAL A O 1
ATOM 966 N N . ILE A 1 130 ? -6.847 -8.702 5.553 1.00 98.56 130 ILE A N 1
ATOM 967 C CA . ILE A 1 130 ? -7.372 -9.117 6.858 1.00 98.56 130 ILE A CA 1
ATOM 968 C C . ILE A 1 130 ? -7.175 -7.966 7.842 1.00 98.56 130 ILE A C 1
ATOM 970 O O . ILE A 1 130 ? -6.049 -7.703 8.285 1.00 98.56 130 ILE A O 1
ATOM 974 N N . SER A 1 131 ? -8.277 -7.314 8.204 1.00 97.25 131 SER A N 1
ATOM 975 C CA . SER A 1 131 ? -8.270 -6.038 8.922 1.00 97.25 131 SER A CA 1
ATOM 976 C C . SER A 1 131 ? -9.166 -6.047 10.157 1.00 97.25 131 SER A C 1
ATOM 978 O O . SER A 1 131 ? -10.207 -6.702 10.205 1.00 97.25 131 SER A O 1
ATOM 980 N N . SER A 1 132 ? -8.772 -5.272 11.166 1.00 95.44 132 SER A N 1
ATOM 981 C CA . SER A 1 132 ? -9.611 -4.985 12.335 1.00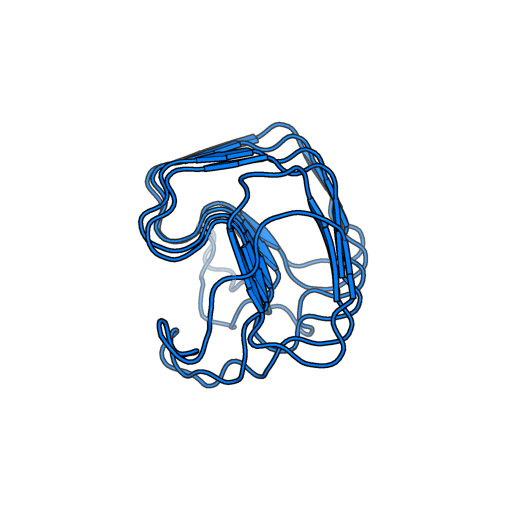 95.44 132 SER A CA 1
ATOM 982 C C . SER A 1 132 ? -10.800 -4.080 11.962 1.00 95.44 132 SER A C 1
ATOM 984 O O . SER A 1 132 ? -10.719 -3.355 10.968 1.00 95.44 132 SER A O 1
ATOM 986 N N . PRO A 1 133 ? -11.899 -4.079 12.744 1.00 96.31 133 PRO A N 1
ATOM 987 C CA . PRO A 1 133 ? -12.985 -3.105 12.585 1.00 96.31 133 PRO A CA 1
ATOM 988 C C . PRO A 1 133 ? -12.488 -1.651 12.651 1.00 96.31 133 PRO A C 1
ATOM 990 O O . PRO A 1 133 ? -11.508 -1.372 13.344 1.00 96.31 133 PRO A O 1
ATOM 993 N N . GLY A 1 134 ? -13.176 -0.730 11.969 1.00 95.88 134 GLY A N 1
ATOM 994 C CA . GLY A 1 134 ? -12.827 0.696 11.918 1.00 95.88 134 GLY A CA 1
ATOM 995 C C . GLY A 1 134 ? -11.759 1.086 10.888 1.00 95.88 134 GLY A C 1
ATOM 996 O O . GLY A 1 134 ? -11.477 2.271 10.750 1.00 95.88 134 GLY A O 1
ATOM 997 N N . ILE A 1 135 ? -11.176 0.123 10.167 1.00 98.19 135 ILE A N 1
ATOM 998 C CA . ILE A 1 135 ? -10.282 0.384 9.029 1.00 98.19 135 ILE A CA 1
ATOM 999 C C . ILE A 1 135 ? -11.132 0.479 7.765 1.00 98.19 135 ILE A C 1
ATOM 1001 O O . ILE A 1 135 ? -11.742 -0.515 7.368 1.00 98.19 135 ILE A O 1
ATOM 1005 N N . SER A 1 136 ? -11.145 1.645 7.124 1.00 98.31 136 SER A N 1
ATOM 1006 C CA . SER A 1 136 ? -11.865 1.848 5.864 1.00 98.31 136 SER A CA 1
ATOM 1007 C C . SER A 1 136 ? -11.145 1.181 4.683 1.00 98.31 136 SER A C 1
ATOM 1009 O O . SER A 1 136 ? -9.952 1.393 4.463 1.00 98.31 136 SER A O 1
ATOM 1011 N N . ILE A 1 137 ? -11.858 0.358 3.913 1.00 98.56 137 ILE A N 1
ATOM 1012 C CA . ILE A 1 137 ? -11.307 -0.386 2.773 1.00 98.56 137 ILE A CA 1
ATOM 1013 C C . ILE A 1 137 ? -12.088 -0.028 1.514 1.00 98.56 137 ILE A C 1
ATOM 1015 O O . ILE A 1 137 ? -13.268 -0.350 1.389 1.00 98.56 137 ILE A O 1
ATOM 1019 N N . LYS A 1 138 ? -11.421 0.619 0.563 1.00 98.25 138 LYS A N 1
ATOM 1020 C CA . LYS A 1 138 ? -11.972 0.940 -0.753 1.00 98.25 138 LYS A CA 1
ATOM 1021 C C . LYS A 1 138 ? -11.523 -0.124 -1.751 1.00 98.25 138 LYS A C 1
ATOM 1023 O O . LYS A 1 138 ? -10.369 -0.128 -2.178 1.00 98.25 138 LYS A O 1
ATOM 1028 N N . ASP A 1 139 ? -12.418 -1.054 -2.070 1.00 98.38 139 ASP A N 1
ATOM 1029 C CA . ASP A 1 139 ? -12.149 -2.125 -3.031 1.00 98.38 139 ASP A CA 1
ATOM 1030 C C . ASP A 1 139 ? -12.648 -1.739 -4.424 1.00 98.38 139 ASP A C 1
ATOM 1032 O O . ASP A 1 139 ? -13.842 -1.742 -4.713 1.00 98.38 139 ASP A O 1
ATOM 1036 N N . CYS A 1 140 ? -11.698 -1.370 -5.269 1.00 98.12 140 CYS A N 1
ATOM 1037 C CA . CYS A 1 140 ? -11.872 -1.062 -6.682 1.00 98.12 140 CYS A CA 1
ATOM 1038 C C . CYS A 1 140 ? -11.177 -2.101 -7.576 1.00 98.12 140 CYS A C 1
ATOM 1040 O O . CYS A 1 140 ? -11.143 -1.931 -8.795 1.00 98.12 140 CYS A O 1
ATOM 1042 N N . GLY A 1 141 ? -10.567 -3.126 -6.974 1.00 97.62 141 GLY A N 1
ATOM 1043 C CA . GLY A 1 141 ? -9.858 -4.179 -7.678 1.00 97.62 141 GLY A CA 1
ATOM 1044 C C . GLY A 1 141 ? -10.792 -5.307 -8.107 1.00 97.62 141 GLY A C 1
ATOM 1045 O O . GLY A 1 141 ? -12.017 -5.189 -8.068 1.00 97.62 141 GLY A O 1
ATOM 1046 N N . VAL A 1 142 ? -10.201 -6.420 -8.534 1.00 98.12 142 VAL A N 1
ATOM 1047 C CA . VAL A 1 142 ? -10.942 -7.598 -9.007 1.00 98.12 142 VAL A CA 1
ATOM 1048 C C . VAL A 1 142 ? -10.535 -8.837 -8.215 1.00 98.12 142 VAL A C 1
ATOM 1050 O O . VAL A 1 142 ? -9.358 -9.056 -7.948 1.00 98.12 142 VAL A O 1
ATOM 1053 N N . ASP A 1 143 ? -11.515 -9.663 -7.846 1.00 98.44 143 ASP A N 1
ATOM 1054 C CA . ASP A 1 143 ? -11.304 -10.953 -7.172 1.00 98.44 143 ASP A CA 1
ATOM 1055 C C . ASP A 1 143 ? -10.463 -10.865 -5.881 1.00 98.44 143 ASP A C 1
ATOM 1057 O O . ASP A 1 143 ? -9.689 -11.765 -5.552 1.00 98.44 143 ASP A O 1
ATOM 1061 N N . ASN A 1 144 ? -10.613 -9.773 -5.125 1.00 98.56 144 ASN A N 1
ATOM 1062 C CA . ASN A 1 144 ? -9.969 -9.607 -3.826 1.00 98.56 144 ASN A CA 1
ATOM 1063 C C . ASN A 1 144 ? -10.738 -10.345 -2.711 1.00 98.56 144 ASN A C 1
ATOM 1065 O O . ASN A 1 144 ? -11.966 -10.421 -2.716 1.00 98.56 144 ASN A O 1
ATOM 1069 N N . ASP A 1 145 ? -10.011 -10.864 -1.719 1.00 98.69 145 ASP A N 1
ATOM 1070 C CA . ASP A 1 145 ? -10.568 -11.507 -0.521 1.00 98.69 145 ASP A CA 1
ATOM 1071 C C . ASP A 1 145 ? -10.388 -10.594 0.698 1.00 98.69 145 ASP A C 1
ATOM 1073 O O . ASP A 1 145 ? -9.275 -10.413 1.201 1.00 98.69 145 ASP A O 1
ATOM 1077 N N . ILE A 1 146 ? -11.485 -10.010 1.182 1.00 98.56 146 ILE A N 1
ATOM 1078 C CA . ILE A 1 146 ? -11.477 -9.046 2.287 1.00 98.56 146 ILE A CA 1
ATOM 1079 C C . ILE A 1 146 ? -12.184 -9.644 3.502 1.00 98.56 146 ILE A C 1
ATOM 1081 O O . ILE A 1 146 ? -13.365 -9.990 3.464 1.00 98.56 146 ILE A O 1
ATOM 1085 N N . VAL A 1 147 ? -11.459 -9.720 4.618 1.00 98.25 147 VAL A N 1
ATOM 1086 C CA . VAL A 1 147 ? -11.955 -10.209 5.905 1.00 98.25 147 VAL A CA 1
ATOM 1087 C C . VAL A 1 147 ? -11.799 -9.118 6.962 1.00 98.25 147 VAL A C 1
ATOM 1089 O O . VAL A 1 147 ? -10.688 -8.797 7.386 1.00 98.25 147 VAL A O 1
ATOM 1092 N N . GLY A 1 148 ? -12.926 -8.589 7.437 1.00 97.19 148 GLY A N 1
ATOM 1093 C CA . GLY A 1 148 ? -12.960 -7.491 8.407 1.00 97.19 148 GLY A CA 1
ATOM 1094 C C . GLY A 1 148 ? -12.812 -6.115 7.754 1.00 97.19 148 GLY A C 1
ATOM 1095 O O . GLY A 1 148 ? -13.056 -5.969 6.559 1.00 97.19 148 GLY A O 1
ATOM 1096 N N . GLY A 1 149 ? -12.454 -5.101 8.547 1.00 97.00 149 GLY A N 1
ATOM 1097 C CA . GLY A 1 149 ? -12.538 -3.699 8.126 1.00 97.00 149 GLY A CA 1
ATOM 1098 C C . GLY A 1 149 ? -13.969 -3.243 7.816 1.00 97.00 149 GLY A C 1
ATOM 1099 O O . GLY A 1 149 ? -14.947 -3.912 8.157 1.00 97.00 149 GLY A O 1
ATOM 1100 N N . GLU A 1 150 ? -14.079 -2.079 7.188 1.00 97.94 150 GLU A N 1
ATOM 1101 C CA . GLU A 1 150 ? -15.333 -1.455 6.771 1.00 97.94 150 GLU A CA 1
ATOM 1102 C C . GLU A 1 150 ? -15.228 -1.078 5.294 1.00 97.94 150 GLU A C 1
ATOM 1104 O O . GLU A 1 150 ? -14.412 -0.235 4.921 1.00 97.94 150 GLU A O 1
ATOM 1109 N N . LEU A 1 151 ? -16.028 -1.722 4.440 1.00 97.94 151 LEU A N 1
ATOM 1110 C CA . LEU A 1 151 ? -16.023 -1.424 3.010 1.00 97.94 151 LEU A CA 1
ATOM 1111 C C . LEU A 1 151 ? -16.570 -0.017 2.757 1.00 97.94 151 LEU A C 1
ATOM 1113 O O . LEU A 1 151 ? -17.654 0.335 3.225 1.00 97.94 151 LEU A O 1
ATOM 1117 N N . VAL A 1 152 ? -15.821 0.766 1.987 1.00 97.56 152 VAL A N 1
ATOM 1118 C CA . VAL A 1 152 ? -16.274 2.051 1.457 1.00 97.56 152 VAL A CA 1
ATOM 1119 C C . VAL A 1 152 ? -17.275 1.784 0.335 1.00 97.56 152 VAL A C 1
ATOM 1121 O O . VAL A 1 152 ? -17.007 0.993 -0.566 1.00 97.56 152 VAL A O 1
ATOM 1124 N N . ASP A 1 153 ? -18.423 2.459 0.383 1.00 95.25 153 ASP A N 1
ATOM 1125 C CA . ASP A 1 153 ? -19.432 2.399 -0.674 1.00 95.25 153 ASP A CA 1
ATOM 1126 C C . ASP A 1 153 ? -18.924 3.125 -1.929 1.00 95.25 153 ASP A C 1
ATOM 1128 O O . ASP A 1 153 ? -18.857 4.358 -1.972 1.00 95.25 153 ASP A O 1
ATOM 1132 N N . THR A 1 154 ? -18.556 2.352 -2.949 1.00 94.56 154 THR A N 1
ATOM 1133 C CA . THR A 1 154 ? -17.997 2.870 -4.200 1.00 94.56 154 THR A CA 1
ATOM 1134 C C . THR A 1 154 ? -19.042 3.493 -5.127 1.00 94.56 154 THR A C 1
ATOM 1136 O O . THR A 1 154 ? -18.667 4.174 -6.079 1.00 94.56 154 THR A O 1
ATOM 1139 N N . GLU A 1 155 ? -20.344 3.360 -4.845 1.00 93.25 155 GLU A N 1
ATOM 1140 C CA . GLU A 1 155 ? -21.383 4.133 -5.539 1.00 93.25 155 GLU A CA 1
ATOM 1141 C C . GLU A 1 155 ? -21.446 5.580 -5.020 1.00 93.25 155 GLU A C 1
ATOM 1143 O O . GLU A 1 155 ? -21.806 6.500 -5.760 1.00 93.25 155 GLU A O 1
ATOM 1148 N N . VAL A 1 156 ? -21.065 5.796 -3.755 1.00 93.06 156 VAL A N 1
ATOM 1149 C CA . VAL A 1 156 ? -21.030 7.116 -3.100 1.00 93.06 156 VAL A CA 1
ATOM 1150 C C . VAL A 1 156 ? -19.657 7.772 -3.218 1.00 93.06 156 VAL A C 1
ATOM 1152 O O . VAL A 1 156 ? -19.569 8.979 -3.453 1.00 93.06 156 VAL A O 1
ATOM 1155 N N . VAL A 1 157 ? -18.589 6.987 -3.060 1.00 91.50 157 VAL A N 1
ATOM 1156 C CA . VAL A 1 157 ? -17.193 7.415 -3.209 1.00 91.50 157 VAL A CA 1
ATOM 1157 C C . VAL A 1 157 ? -16.567 6.621 -4.358 1.00 91.50 157 VAL A C 1
ATOM 1159 O O . VAL A 1 157 ? -15.939 5.587 -4.117 1.00 91.50 157 VAL A O 1
ATOM 1162 N N . PRO A 1 158 ? -16.728 7.087 -5.611 1.00 91.88 158 PRO A N 1
ATOM 1163 C CA . PRO A 1 158 ? -16.270 6.353 -6.778 1.00 91.88 158 PRO A CA 1
ATOM 1164 C C . PRO A 1 158 ? -14.791 5.985 -6.730 1.00 91.88 158 PRO A C 1
ATOM 1166 O O . PRO A 1 158 ? -13.944 6.698 -6.173 1.00 91.88 158 PRO A O 1
ATOM 1169 N N . CYS A 1 159 ? -14.496 4.861 -7.370 1.00 93.00 159 CYS A N 1
ATOM 1170 C CA . CYS A 1 159 ? -13.152 4.534 -7.811 1.00 93.00 159 CYS A CA 1
ATOM 1171 C C . CYS A 1 159 ? -12.642 5.606 -8.788 1.00 93.00 159 CYS A C 1
ATOM 1173 O O . CYS A 1 159 ? -13.438 6.300 -9.427 1.00 93.00 159 CYS A O 1
ATOM 1175 N N . TYR A 1 160 ? -11.319 5.768 -8.834 1.00 81.62 160 TYR A N 1
ATOM 1176 C CA . TYR A 1 160 ? -10.647 6.706 -9.738 1.00 81.62 160 TYR A CA 1
ATOM 1177 C C . TYR A 1 160 ? -10.817 6.342 -11.210 1.00 81.62 160 TYR A C 1
ATOM 1179 O O . TYR A 1 160 ? -10.996 5.140 -11.491 1.00 81.62 160 TYR A O 1
#

Radius of gyration: 14.08 Å; chains: 1; bounding box: 45×26×29 Å

Secondary structure (DSSP, 8-state):
-B---TT-EEES-EEESSSEEEEE-SBS-EEES-EEESSSEEEEESPPPTTEE-TTSPEE--SS--BS-EEES-EEES-SSEEEEE-TT-BS-EEES-EEES-SSEEEEE--SB-TTSS-BPPPBS-EEEEEEEEEEEE-SBS-EEEEEEE--TTTS---

pLDDT: mean 92.43, std 9.35, range [61.31, 98.81]